Protein AF-A0A7V2RPJ8-F1 (afdb_monomer)

Structure (mmCIF, N/CA/C/O backbone):
data_AF-A0A7V2RPJ8-F1
#
_entry.id   AF-A0A7V2RPJ8-F1
#
loop_
_atom_site.group_PDB
_atom_site.id
_atom_site.type_symbol
_atom_site.label_atom_id
_atom_site.label_alt_id
_atom_site.label_comp_id
_atom_site.label_asym_id
_atom_site.label_entity_id
_atom_site.label_seq_id
_atom_site.pdbx_PDB_ins_code
_atom_site.Cartn_x
_atom_site.Cartn_y
_atom_site.Cartn_z
_atom_site.occupancy
_atom_site.B_iso_or_equiv
_atom_site.auth_seq_id
_atom_site.auth_comp_id
_atom_site.auth_asym_id
_atom_site.auth_atom_id
_atom_site.pdbx_PDB_model_num
ATOM 1 N N . MET A 1 1 ? -2.134 15.565 25.673 1.00 69.31 1 MET A N 1
ATOM 2 C CA . MET A 1 1 ? -2.357 14.164 25.275 1.00 69.31 1 MET A CA 1
ATOM 3 C C . MET A 1 1 ? -1.266 13.785 24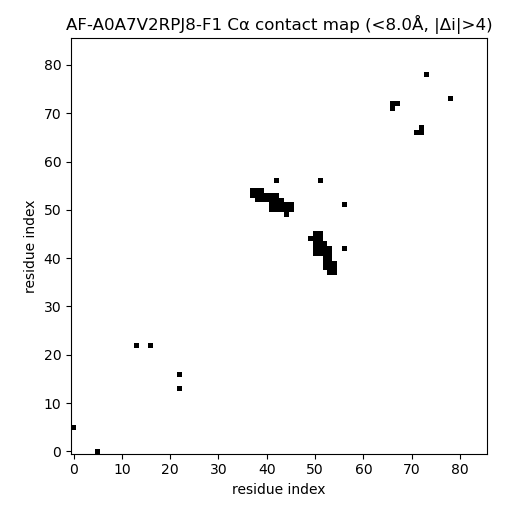.296 1.00 69.31 1 MET A C 1
ATOM 5 O O . MET A 1 1 ? -1.047 14.535 23.351 1.00 69.31 1 MET A O 1
ATOM 9 N N . ASP A 1 2 ? -0.526 12.714 24.555 1.00 93.75 2 ASP A N 1
ATOM 10 C CA . ASP A 1 2 ? 0.485 12.211 23.625 1.00 93.75 2 ASP A CA 1
ATOM 11 C C . ASP A 1 2 ? -0.144 11.283 22.569 1.00 93.75 2 ASP A C 1
ATOM 13 O O . ASP A 1 2 ? -1.299 10.864 22.678 1.00 93.75 2 ASP A O 1
ATOM 17 N N . VAL A 1 3 ? 0.627 10.965 21.527 1.00 88.38 3 VAL A N 1
ATOM 1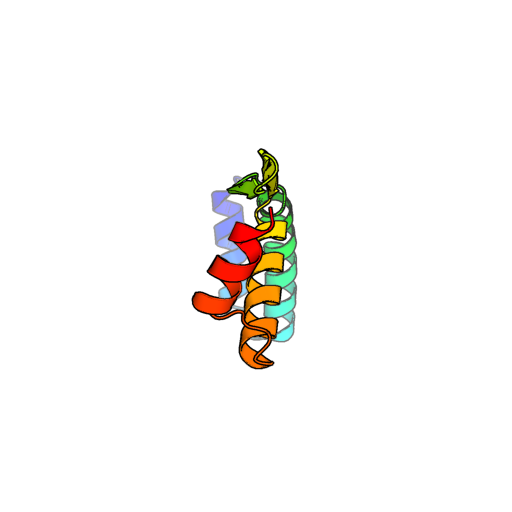8 C CA . VAL A 1 3 ? 0.160 10.152 20.394 1.00 88.38 3 VAL A CA 1
ATOM 19 C C . VAL A 1 3 ? -0.233 8.733 20.817 1.00 88.38 3 VAL A C 1
ATOM 21 O O . VAL A 1 3 ? -1.122 8.152 20.199 1.00 88.38 3 VAL A O 1
ATOM 24 N N . GLN A 1 4 ? 0.401 8.156 21.843 1.00 91.88 4 GLN A N 1
ATOM 25 C CA . GLN A 1 4 ? 0.064 6.805 22.301 1.00 91.88 4 GLN A CA 1
ATOM 26 C C . GLN A 1 4 ? -1.269 6.805 23.044 1.00 91.88 4 GLN A C 1
ATOM 28 O O . GLN A 1 4 ? -2.113 5.958 22.760 1.00 91.88 4 GLN A O 1
ATOM 33 N N . SER A 1 5 ? -1.498 7.803 23.900 1.00 94.31 5 SER A N 1
ATOM 34 C CA . SER A 1 5 ? -2.795 7.998 24.560 1.00 94.31 5 SER A CA 1
ATOM 35 C C . SER A 1 5 ? -3.929 8.159 23.538 1.00 94.31 5 SER A C 1
ATOM 37 O O . SER A 1 5 ? -4.931 7.453 23.611 1.00 94.31 5 SER A O 1
ATOM 39 N N . ALA A 1 6 ? -3.726 8.985 22.505 1.00 91.50 6 ALA A N 1
ATOM 40 C CA . ALA A 1 6 ? -4.713 9.177 21.438 1.00 91.50 6 ALA A CA 1
ATOM 41 C C . ALA A 1 6 ? -5.021 7.883 20.654 1.00 91.50 6 ALA A C 1
ATOM 43 O O . ALA A 1 6 ? -6.161 7.634 20.267 1.00 91.50 6 ALA A O 1
ATOM 44 N N . LYS A 1 7 ? -4.011 7.036 20.408 1.00 89.69 7 LYS A N 1
ATOM 45 C CA . LYS A 1 7 ? -4.201 5.743 19.728 1.00 89.69 7 LYS A CA 1
ATOM 46 C C . LYS A 1 7 ? -5.028 4.772 20.562 1.00 89.69 7 LYS A C 1
ATOM 48 O O . LYS A 1 7 ? -5.875 4.086 19.999 1.00 89.69 7 LYS A O 1
ATOM 53 N N . LEU A 1 8 ? -4.777 4.707 21.869 1.00 94.19 8 LEU A N 1
ATOM 54 C CA . LEU A 1 8 ? -5.512 3.824 22.776 1.00 94.19 8 LEU A CA 1
ATOM 55 C C . LEU A 1 8 ? -6.998 4.188 22.831 1.00 94.19 8 LEU A C 1
ATOM 57 O O . LEU A 1 8 ? -7.841 3.300 22.751 1.00 94.19 8 LEU A O 1
ATOM 61 N N . GLU A 1 9 ? -7.323 5.481 22.874 1.00 93.88 9 GLU A N 1
ATOM 62 C CA . GLU A 1 9 ? -8.714 5.947 22.823 1.00 93.88 9 GLU A CA 1
ATOM 63 C C . GLU A 1 9 ? -9.412 5.537 21.520 1.00 93.88 9 GLU A C 1
ATOM 65 O O . GLU A 1 9 ? -10.522 5.009 21.551 1.00 93.88 9 GLU A O 1
ATOM 70 N N . ILE A 1 10 ? -8.748 5.707 20.372 1.00 91.38 10 ILE A N 1
ATOM 71 C CA . ILE A 1 10 ? -9.301 5.298 19.072 1.00 91.38 10 ILE A CA 1
ATOM 72 C C . ILE A 1 10 ? -9.507 3.780 19.012 1.00 91.38 10 ILE A C 1
ATOM 74 O O . ILE A 1 10 ? -10.526 3.331 18.493 1.00 91.38 10 ILE A O 1
ATOM 78 N N . ILE A 1 11 ? -8.565 2.986 19.534 1.00 92.50 11 ILE A N 1
ATOM 79 C CA . ILE A 1 11 ? -8.699 1.523 19.580 1.00 92.50 11 ILE A CA 1
ATOM 80 C C . ILE A 1 11 ? -9.925 1.128 20.404 1.00 92.50 11 ILE A C 1
ATOM 82 O O . ILE A 1 11 ? -10.718 0.320 19.930 1.00 92.50 11 ILE A O 1
ATOM 86 N N . ASN A 1 12 ? -10.114 1.719 21.586 1.00 93.12 12 ASN A N 1
ATOM 87 C CA . ASN A 1 12 ? -11.280 1.433 22.422 1.00 93.12 12 ASN A CA 1
ATOM 88 C C . ASN A 1 12 ? -12.587 1.785 21.701 1.00 93.12 12 ASN A C 1
ATOM 90 O O . ASN A 1 12 ? -13.484 0.952 21.634 1.00 93.12 12 ASN A O 1
ATOM 94 N N . LEU A 1 13 ? -12.657 2.958 21.062 1.00 93.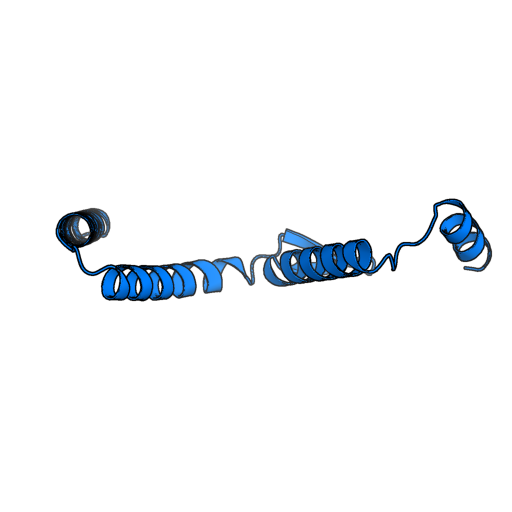25 13 LEU A N 1
ATOM 95 C CA . LEU A 1 13 ? -13.833 3.357 20.280 1.00 93.25 13 LEU A CA 1
ATOM 96 C C . LEU A 1 13 ? -14.130 2.379 19.137 1.00 93.25 13 LEU A C 1
ATOM 98 O O . LEU A 1 13 ? -15.290 2.076 18.874 1.00 93.25 13 LEU A O 1
ATOM 102 N N . VAL A 1 14 ? -13.099 1.865 18.461 1.00 92.94 14 VAL A N 1
ATOM 103 C CA . VAL A 1 14 ? -13.258 0.862 17.397 1.00 92.94 14 VAL A CA 1
ATOM 104 C C . VAL A 1 14 ? -13.761 -0.471 17.950 1.00 92.94 14 VAL A C 1
ATOM 106 O O . VAL A 1 14 ? -14.595 -1.097 17.306 1.00 92.94 14 VAL A O 1
ATOM 109 N N . LEU A 1 15 ? -13.277 -0.900 19.119 1.00 92.38 15 LEU A N 1
ATOM 110 C CA . LEU A 1 15 ? -13.712 -2.145 19.762 1.00 92.38 15 LEU A CA 1
ATOM 111 C C . LEU A 1 15 ? -15.162 -2.081 20.258 1.00 92.38 15 LEU A C 1
ATOM 113 O O . LEU A 1 15 ? -15.832 -3.106 20.280 1.00 92.38 15 LEU A O 1
ATOM 117 N N . GLU A 1 16 ? -15.632 -0.898 20.650 1.00 94.75 16 GLU A N 1
ATOM 118 C CA . GLU A 1 16 ? -16.993 -0.671 21.153 1.00 94.75 16 GLU A CA 1
ATOM 119 C C . GLU A 1 16 ? -18.011 -0.340 20.046 1.00 94.75 16 GLU A C 1
ATOM 121 O O . GLU A 1 16 ? -19.214 -0.311 20.298 1.00 94.75 16 GLU A O 1
ATOM 126 N N . THR A 1 17 ? -17.557 -0.058 18.821 1.00 93.94 17 THR A N 1
ATOM 127 C CA . THR A 1 17 ? -18.443 0.315 17.711 1.00 93.94 17 THR A CA 1
ATOM 128 C C . THR A 1 17 ? -18.904 -0.917 16.937 1.00 93.94 17 THR A C 1
ATOM 130 O O . THR A 1 17 ? -18.119 -1.533 16.222 1.00 93.94 17 THR A O 1
ATOM 133 N N . ASP A 1 18 ? -20.209 -1.187 16.959 1.00 93.88 18 ASP A N 1
ATOM 134 C CA . ASP A 1 18 ? -20.826 -2.261 16.161 1.00 93.88 18 ASP A CA 1
ATOM 135 C C . ASP A 1 18 ? -21.282 -1.807 14.755 1.00 93.88 18 ASP A C 1
ATOM 137 O O . ASP A 1 18 ? -21.649 -2.624 13.905 1.00 93.88 18 ASP A O 1
ATOM 141 N N . ASP A 1 19 ? -21.263 -0.499 14.471 1.00 95.19 19 ASP A N 1
ATOM 142 C CA . ASP A 1 19 ? -21.646 0.048 13.165 1.00 95.19 19 ASP A CA 1
ATOM 143 C C . ASP A 1 19 ? -20.527 -0.139 12.126 1.00 95.19 19 ASP A C 1
ATOM 145 O O . ASP A 1 19 ? -19.570 0.639 12.028 1.00 95.19 19 ASP A O 1
ATOM 149 N N . LEU A 1 20 ? -20.693 -1.158 11.281 1.00 88.12 20 LEU A N 1
ATOM 150 C CA . LEU A 1 20 ? -19.781 -1.465 10.181 1.00 88.12 20 LEU A CA 1
ATOM 151 C C . LEU A 1 20 ? -19.574 -0.285 9.216 1.00 88.12 20 LEU A C 1
ATOM 153 O O . LEU A 1 20 ? -18.466 -0.091 8.712 1.00 88.12 20 LEU A O 1
ATOM 157 N N . HIS A 1 21 ? -20.610 0.503 8.924 1.00 90.56 21 HIS A N 1
ATOM 158 C CA . HIS A 1 21 ? -20.493 1.614 7.982 1.00 90.56 21 HIS A CA 1
ATOM 159 C C . HIS A 1 21 ? -19.615 2.732 8.557 1.00 90.56 21 HIS A C 1
ATOM 161 O O . HIS A 1 21 ? -18.767 3.290 7.850 1.00 90.56 21 HIS A O 1
ATOM 167 N N . LEU A 1 22 ? -19.756 3.004 9.856 1.00 90.44 22 LEU A N 1
ATOM 168 C CA . LEU A 1 22 ? -18.908 3.950 10.576 1.00 90.44 22 LEU A CA 1
ATOM 169 C C . LEU A 1 22 ? -17.446 3.478 10.612 1.00 90.44 22 LEU A C 1
ATOM 171 O O . LEU A 1 22 ? -16.539 4.253 10.289 1.00 90.44 22 LEU A O 1
ATOM 175 N N . LEU A 1 23 ? -17.220 2.195 10.914 1.00 91.00 23 LEU A N 1
ATOM 176 C CA . LEU A 1 23 ? -15.887 1.585 10.918 1.00 91.00 23 LEU A CA 1
ATOM 177 C C . LEU A 1 23 ? -15.209 1.665 9.544 1.00 91.00 23 LEU A C 1
ATOM 179 O O . LEU A 1 23 ? -14.032 2.021 9.444 1.00 91.00 23 LEU A O 1
ATOM 183 N N . LEU A 1 24 ? -15.948 1.399 8.464 1.00 88.12 24 LEU A N 1
ATOM 184 C CA . LEU A 1 24 ? -15.430 1.514 7.098 1.00 88.12 24 LEU A CA 1
ATOM 185 C C . LEU A 1 24 ? -15.062 2.957 6.741 1.00 88.12 24 LEU A C 1
ATOM 187 O O . LEU A 1 24 ? -14.026 3.195 6.113 1.00 88.12 24 LEU A O 1
ATOM 191 N N .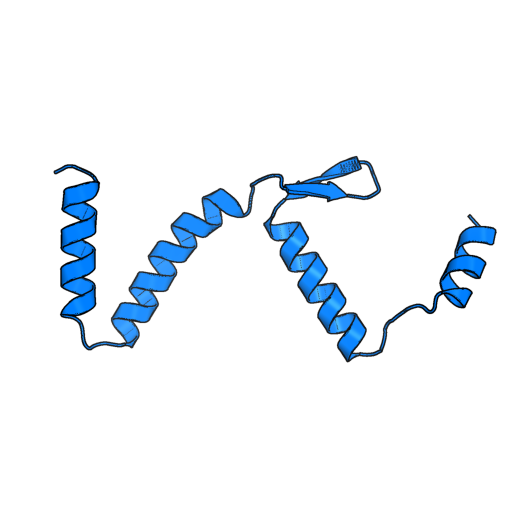 LYS A 1 25 ? -15.866 3.935 7.164 1.00 88.12 25 LYS A N 1
ATOM 192 C CA . LYS A 1 25 ? -15.567 5.354 6.946 1.00 88.12 25 LYS A CA 1
AT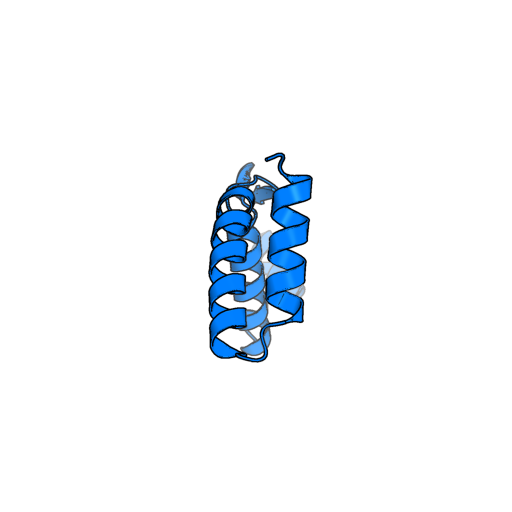OM 193 C C . LYS A 1 25 ? -14.314 5.788 7.712 1.00 88.12 25 LYS A C 1
ATOM 195 O O . LYS A 1 25 ? -13.449 6.441 7.128 1.00 88.12 25 LYS A O 1
ATOM 200 N N . ALA A 1 26 ? -14.181 5.376 8.974 1.00 86.44 26 ALA A N 1
ATOM 201 C CA . ALA A 1 26 ? -12.998 5.637 9.794 1.00 86.44 26 ALA A CA 1
ATOM 202 C C . ALA A 1 26 ? -11.735 5.006 9.184 1.00 86.44 26 ALA A C 1
ATOM 204 O O . ALA A 1 26 ? -10.724 5.689 9.010 1.00 86.44 26 ALA A O 1
ATOM 205 N N . LYS A 1 27 ? -11.820 3.739 8.754 1.00 85.50 27 LYS A N 1
ATOM 206 C CA . LYS A 1 27 ? -10.751 3.055 8.014 1.00 85.50 27 LYS A CA 1
ATOM 207 C C . LYS A 1 27 ? -10.328 3.861 6.790 1.00 85.50 27 LYS A C 1
ATOM 209 O O . LYS A 1 27 ? -9.140 4.099 6.611 1.00 85.50 27 LYS A O 1
ATOM 214 N N . ASN A 1 28 ? -11.268 4.296 5.955 1.00 83.50 28 ASN A N 1
ATOM 215 C CA . ASN A 1 28 ? -10.939 5.013 4.724 1.00 83.50 28 ASN A CA 1
ATOM 216 C C . ASN A 1 28 ? -10.261 6.362 4.997 1.00 83.50 28 ASN A C 1
ATOM 218 O O . ASN A 1 28 ? -9.321 6.718 4.290 1.00 83.50 28 ASN A O 1
ATOM 222 N N . LEU A 1 29 ? -10.667 7.086 6.042 1.00 82.81 29 LEU A N 1
ATOM 223 C CA . LEU A 1 29 ? -10.006 8.331 6.450 1.00 82.81 29 LEU A CA 1
ATOM 224 C C . LEU A 1 29 ? -8.559 8.090 6.902 1.00 82.81 29 LEU A C 1
ATOM 226 O O . LEU A 1 29 ? -7.654 8.810 6.478 1.00 82.81 29 LEU A O 1
ATOM 230 N N . LEU A 1 30 ? -8.336 7.049 7.708 1.00 80.62 30 LEU A N 1
ATOM 231 C CA . LEU A 1 30 ? -7.006 6.666 8.187 1.00 80.62 30 LEU A CA 1
ATOM 232 C C . LEU A 1 30 ? -6.119 6.116 7.062 1.00 80.62 30 LEU A C 1
ATOM 234 O O . LEU A 1 30 ? -4.929 6.407 7.013 1.00 80.62 30 LEU A O 1
ATOM 238 N N . VAL A 1 31 ? -6.688 5.363 6.122 1.00 74.88 31 VAL A N 1
ATOM 239 C CA . VAL A 1 31 ? -5.971 4.864 4.942 1.00 74.88 31 VAL A CA 1
ATOM 240 C C . VAL A 1 31 ? -5.598 6.012 4.014 1.00 74.88 31 VAL A C 1
ATOM 242 O O . VAL A 1 31 ? -4.478 6.032 3.527 1.00 74.88 31 VAL A O 1
ATOM 245 N N . THR A 1 32 ? -6.474 6.995 3.798 1.00 63.62 32 THR A N 1
ATOM 246 C CA . THR A 1 32 ? -6.180 8.127 2.901 1.00 63.62 32 THR A CA 1
ATOM 247 C C . THR A 1 32 ? -5.028 8.984 3.431 1.00 63.62 32 THR A C 1
ATOM 249 O O . THR A 1 32 ? -4.201 9.453 2.650 1.00 63.62 32 THR A O 1
ATOM 252 N N . SER A 1 33 ? -4.926 9.163 4.754 1.00 61.78 33 SER A N 1
ATOM 253 C CA . SER A 1 33 ? -3.803 9.887 5.366 1.00 61.78 33 SER A CA 1
ATOM 254 C C . SER A 1 33 ? -2.497 9.085 5.339 1.00 61.78 33 SER A C 1
ATOM 256 O O . SER A 1 33 ? -1.431 9.665 5.139 1.00 61.78 33 SER A O 1
ATOM 258 N N . PHE A 1 34 ? -2.565 7.756 5.473 1.00 58.94 34 PHE A N 1
ATOM 259 C CA . PHE A 1 34 ? -1.396 6.874 5.389 1.00 58.94 34 PHE A CA 1
ATOM 260 C C . PHE A 1 34 ? -0.905 6.654 3.949 1.00 58.94 34 PHE A C 1
ATOM 262 O O . PHE A 1 34 ? 0.299 6.585 3.711 1.00 58.94 34 PHE A O 1
ATOM 269 N N . ALA A 1 35 ? -1.831 6.548 2.993 1.00 55.69 35 ALA A N 1
ATOM 270 C CA . ALA A 1 35 ? -1.558 6.334 1.575 1.00 55.69 35 ALA A CA 1
ATOM 271 C C . ALA A 1 35 ? -0.956 7.583 0.930 1.00 55.69 35 ALA A C 1
ATOM 273 O O . ALA A 1 35 ? 0.048 7.461 0.240 1.00 55.69 35 ALA A O 1
ATOM 274 N N . LYS A 1 36 ? -1.448 8.790 1.256 1.00 55.91 36 LYS A N 1
ATOM 275 C CA . LYS A 1 36 ? -0.867 10.046 0.743 1.00 55.91 36 LYS A CA 1
ATOM 276 C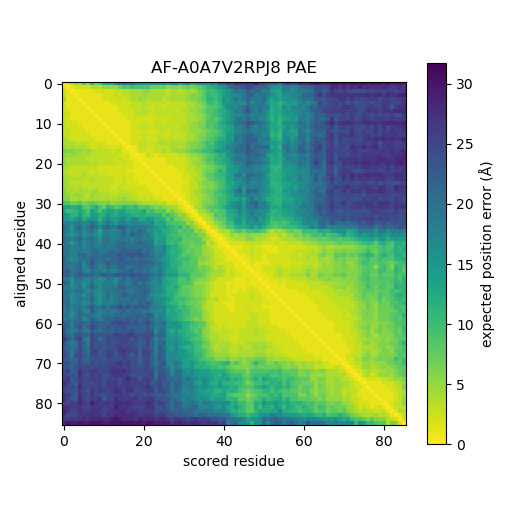 C . LYS A 1 36 ? 0.644 10.152 0.954 1.00 55.91 36 LYS A C 1
ATOM 278 O O . LYS A 1 36 ? 1.348 10.597 0.062 1.00 55.91 36 LYS A O 1
ATOM 283 N N . ASN A 1 37 ? 1.142 9.711 2.108 1.00 57.72 37 ASN A N 1
ATOM 284 C CA . ASN A 1 37 ? 2.572 9.779 2.422 1.00 57.72 37 ASN A CA 1
ATOM 285 C C . ASN A 1 37 ? 3.397 8.640 1.803 1.00 57.72 37 ASN A C 1
ATOM 287 O O . ASN A 1 37 ? 4.620 8.732 1.774 1.00 57.72 37 ASN A O 1
ATOM 291 N N . LYS A 1 38 ? 2.759 7.557 1.347 1.00 66.25 38 LYS A N 1
ATOM 292 C CA . LYS A 1 38 ? 3.438 6.403 0.739 1.00 66.25 38 LYS A CA 1
ATOM 293 C C . LYS A 1 38 ? 3.345 6.383 -0.779 1.00 66.25 38 LYS A C 1
ATOM 295 O O . LYS A 1 38 ? 4.212 5.803 -1.414 1.00 66.25 38 LYS A O 1
ATOM 300 N N . ASP A 1 39 ? 2.317 6.990 -1.356 1.00 73.56 39 ASP A N 1
ATOM 301 C CA . ASP A 1 39 ? 2.077 6.978 -2.798 1.00 73.56 39 ASP A CA 1
ATOM 302 C C . ASP A 1 39 ? 3.149 7.759 -3.567 1.00 73.56 39 ASP A C 1
ATOM 304 O O . ASP A 1 39 ? 3.501 7.358 -4.671 1.00 73.56 39 ASP A O 1
ATOM 308 N N . GLU A 1 40 ? 3.705 8.813 -2.960 1.00 80.00 40 GLU A N 1
ATOM 309 C CA . GLU A 1 40 ? 4.804 9.627 -3.507 1.00 80.00 40 GLU A CA 1
ATOM 310 C C . GLU A 1 40 ? 6.200 9.092 -3.136 1.00 80.00 40 GLU A C 1
ATOM 312 O O . GLU A 1 40 ? 7.216 9.635 -3.569 1.00 80.00 40 GLU A O 1
ATOM 317 N N . GLU A 1 41 ? 6.277 8.017 -2.345 1.00 86.88 41 GLU A N 1
ATOM 318 C CA . GLU A 1 41 ? 7.544 7.373 -2.001 1.00 86.88 41 GLU A CA 1
ATOM 319 C C . GLU A 1 41 ? 8.192 6.801 -3.269 1.00 86.88 41 GLU A C 1
ATOM 321 O O . GLU A 1 41 ? 7.578 5.999 -3.977 1.00 86.88 41 GLU A O 1
ATOM 326 N N . ILE A 1 42 ? 9.440 7.185 -3.545 1.00 90.50 42 ILE A N 1
ATOM 327 C CA . ILE A 1 42 ? 10.234 6.601 -4.631 1.00 90.50 42 ILE A CA 1
ATOM 328 C C . ILE A 1 42 ? 10.652 5.189 -4.208 1.00 90.50 42 ILE A C 1
ATOM 330 O O . ILE A 1 42 ? 11.353 5.018 -3.213 1.00 90.50 42 ILE A O 1
ATOM 334 N N . VAL A 1 43 ? 10.234 4.180 -4.972 1.00 92.50 43 VAL A N 1
ATOM 335 C CA . VAL A 1 43 ? 10.480 2.754 -4.681 1.00 92.50 43 VAL A CA 1
ATOM 336 C C . VAL A 1 43 ? 11.330 2.055 -5.742 1.00 92.50 43 VAL A C 1
ATOM 338 O O . VAL A 1 43 ? 11.666 0.885 -5.580 1.00 92.50 43 VAL A O 1
ATOM 341 N N . GLY A 1 44 ? 11.682 2.749 -6.825 1.00 91.31 44 GLY A N 1
ATOM 342 C CA . GLY A 1 44 ? 12.498 2.196 -7.902 1.00 91.31 44 GLY A CA 1
ATOM 343 C C . GLY A 1 44 ? 12.741 3.190 -9.033 1.00 91.31 44 GLY A C 1
ATOM 344 O O . GLY A 1 44 ? 12.648 4.404 -8.841 1.00 91.31 44 GLY A O 1
ATOM 345 N N . SER A 1 45 ? 13.033 2.663 -10.220 1.00 94.00 45 SER A N 1
ATOM 346 C CA . SER A 1 45 ? 13.249 3.435 -11.445 1.00 94.00 45 SER A CA 1
ATOM 347 C C . SER A 1 45 ? 12.562 2.783 -12.644 1.00 94.00 45 SER A C 1
ATOM 349 O O . SER A 1 45 ? 12.529 1.558 -12.760 1.00 94.00 45 SER A O 1
ATOM 351 N N . HIS A 1 46 ? 12.056 3.607 -13.555 1.00 92.56 46 HIS A N 1
ATOM 352 C CA . HIS A 1 46 ? 11.601 3.200 -14.882 1.00 92.56 46 HIS A CA 1
ATOM 353 C C . HIS A 1 46 ? 12.791 2.762 -15.762 1.00 92.56 46 HIS A C 1
ATOM 355 O O . HIS A 1 46 ? 13.935 3.113 -15.457 1.00 92.56 46 HIS A O 1
ATOM 361 N N . PRO A 1 47 ? 12.560 2.033 -16.873 1.00 86.94 47 PRO A N 1
ATOM 362 C CA . PRO A 1 47 ? 13.626 1.616 -17.795 1.00 86.94 47 PRO A CA 1
ATOM 363 C C . PRO A 1 47 ? 14.422 2.773 -18.419 1.00 86.94 47 PRO A C 1
ATOM 365 O O . PRO A 1 47 ? 15.563 2.588 -18.827 1.00 86.94 47 PRO A O 1
ATOM 368 N N . ASP A 1 48 ? 13.835 3.970 -18.470 1.00 92.94 48 ASP A N 1
ATOM 369 C CA . ASP A 1 48 ? 14.479 5.207 -18.932 1.00 92.94 48 ASP A CA 1
ATOM 370 C C . ASP A 1 48 ? 15.277 5.935 -17.828 1.00 92.94 48 ASP A C 1
ATOM 372 O O . ASP A 1 48 ? 15.792 7.031 -18.045 1.00 92.94 48 ASP A O 1
ATOM 376 N N . GLY A 1 49 ? 15.376 5.340 -16.636 1.00 90.12 49 GLY A N 1
ATOM 377 C CA . GLY A 1 49 ? 16.092 5.887 -15.488 1.00 90.12 49 GLY A CA 1
ATOM 378 C C . GLY A 1 49 ? 15.308 6.915 -14.669 1.00 90.12 49 GLY A C 1
ATOM 379 O O . GLY A 1 49 ? 15.826 7.387 -13.655 1.00 90.12 49 GLY A O 1
ATOM 380 N N . ARG A 1 50 ? 14.067 7.264 -15.042 1.00 95.12 50 ARG A N 1
ATOM 381 C CA . ARG A 1 50 ? 13.240 8.160 -14.218 1.00 95.12 50 ARG A CA 1
ATOM 382 C C . ARG A 1 50 ? 12.837 7.479 -12.903 1.00 95.12 50 ARG A C 1
ATOM 384 O O . ARG A 1 50 ? 12.561 6.280 -12.912 1.00 95.12 50 ARG A O 1
ATOM 391 N N . PRO A 1 51 ? 12.756 8.206 -11.773 1.00 93.88 51 PRO A N 1
ATOM 392 C CA . PRO A 1 51 ? 12.267 7.643 -10.515 1.00 93.88 51 PRO A CA 1
ATOM 393 C C . PRO A 1 51 ? 10.846 7.093 -10.656 1.00 93.88 51 PRO A C 1
ATOM 395 O O . PRO A 1 51 ? 10.014 7.702 -11.325 1.00 93.88 51 PRO A O 1
ATOM 398 N N . MET A 1 52 ? 10.577 5.962 -10.009 1.00 94.19 52 MET A N 1
ATOM 399 C CA . MET A 1 52 ? 9.258 5.337 -9.950 1.00 94.19 52 MET A CA 1
ATOM 400 C C . MET A 1 52 ? 8.720 5.410 -8.524 1.00 94.19 52 MET A C 1
ATOM 402 O O . MET A 1 52 ? 9.369 4.971 -7.570 1.00 94.19 52 MET A O 1
ATOM 406 N N . THR A 1 53 ? 7.515 5.944 -8.392 1.00 94.06 53 THR A N 1
ATOM 407 C CA . THR A 1 53 ? 6.783 6.035 -7.132 1.00 94.06 53 THR A CA 1
ATOM 408 C C . THR A 1 53 ? 6.044 4.738 -6.808 1.00 94.06 53 THR A C 1
ATOM 410 O O . THR A 1 53 ? 5.740 3.921 -7.684 1.00 94.06 53 THR A O 1
ATOM 413 N N . ARG A 1 54 ? 5.705 4.535 -5.531 1.00 88.88 54 ARG A N 1
ATOM 414 C CA . ARG A 1 54 ? 4.924 3.374 -5.087 1.00 88.88 54 ARG A CA 1
ATOM 415 C C . ARG A 1 54 ? 3.577 3.282 -5.796 1.00 88.88 54 ARG A C 1
ATOM 417 O O . ARG A 1 54 ? 3.138 2.180 -6.124 1.00 88.88 54 ARG A O 1
ATOM 424 N N . LYS A 1 55 ? 2.929 4.423 -6.032 1.00 89.75 55 LYS A N 1
ATOM 425 C CA . LYS A 1 55 ? 1.662 4.481 -6.760 1.00 89.75 55 LYS A CA 1
ATOM 426 C C . LYS A 1 55 ? 1.817 3.993 -8.201 1.00 89.75 55 LYS A C 1
ATOM 428 O O . LYS A 1 55 ? 1.042 3.144 -8.632 1.00 89.75 55 LYS A O 1
ATOM 433 N N . GLU A 1 56 ? 2.836 4.475 -8.911 1.00 92.56 56 GLU A N 1
ATOM 434 C CA . GLU A 1 56 ? 3.114 4.062 -10.295 1.00 92.56 56 GLU A CA 1
ATOM 435 C C . GLU A 1 56 ? 3.416 2.562 -10.397 1.00 92.56 56 GLU A C 1
ATOM 437 O O . GLU A 1 56 ? 2.937 1.898 -11.316 1.00 92.56 56 GLU A O 1
ATOM 442 N N . LEU A 1 57 ? 4.147 2.002 -9.426 1.00 91.06 57 LEU A N 1
ATOM 443 C CA . LEU A 1 57 ? 4.402 0.563 -9.367 1.00 91.06 57 LEU A CA 1
ATOM 444 C C . LEU A 1 57 ? 3.096 -0.240 -9.249 1.00 91.06 57 LEU A C 1
ATOM 446 O O . LEU A 1 57 ? 2.882 -1.188 -10.004 1.00 91.06 57 LEU A O 1
ATOM 450 N N . TRP A 1 58 ? 2.205 0.141 -8.330 1.00 91.44 58 TRP A N 1
ATOM 451 C CA . TRP A 1 58 ? 0.917 -0.539 -8.159 1.00 91.44 58 TRP A CA 1
ATOM 452 C C . TRP A 1 58 ? 0.017 -0.419 -9.388 1.00 91.44 58 TRP A C 1
ATOM 454 O O . TRP A 1 58 ? -0.646 -1.388 -9.764 1.00 91.44 58 TRP A O 1
ATOM 464 N 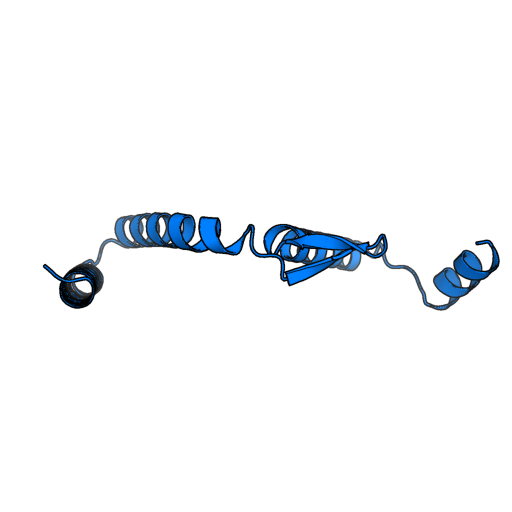N . GLU A 1 59 ? -0.006 0.748 -10.031 1.00 92.31 59 GLU A N 1
ATOM 465 C CA . GLU A 1 59 ? -0.739 0.942 -11.282 1.00 92.31 59 GLU A CA 1
ATOM 466 C C . GLU A 1 59 ? -0.182 0.053 -12.405 1.00 92.31 59 GLU A C 1
ATOM 468 O O . GLU A 1 59 ? -0.970 -0.561 -13.126 1.00 92.31 59 GLU A O 1
ATOM 473 N N . SER A 1 60 ? 1.144 -0.085 -12.506 1.00 90.12 60 SER A N 1
ATOM 474 C CA . SER A 1 60 ? 1.816 -0.962 -13.477 1.00 90.12 60 SER A CA 1
ATOM 475 C C . SER A 1 60 ? 1.492 -2.445 -13.259 1.00 90.12 60 SER A C 1
ATOM 477 O O . SER A 1 60 ? 1.133 -3.150 -14.207 1.00 90.12 60 SER A O 1
ATOM 479 N N . ILE A 1 61 ? 1.517 -2.914 -12.006 1.00 91.19 61 ILE A N 1
ATOM 480 C CA . ILE A 1 61 ? 1.129 -4.291 -11.656 1.00 91.19 61 ILE A CA 1
ATOM 481 C C . ILE A 1 61 ? -0.320 -4.548 -12.075 1.00 91.19 61 ILE A C 1
ATOM 483 O O . ILE A 1 61 ? -0.600 -5.513 -12.780 1.00 91.19 61 ILE A O 1
ATOM 487 N N . LYS A 1 62 ? -1.234 -3.634 -11.733 1.00 92.12 62 LYS A N 1
ATOM 488 C CA . LYS A 1 62 ? -2.656 -3.768 -12.067 1.00 92.12 62 LYS A CA 1
ATOM 489 C C . LYS A 1 62 ? -2.914 -3.768 -13.577 1.00 92.12 62 LYS A C 1
ATOM 491 O O . LYS A 1 62 ? -3.850 -4.413 -14.048 1.00 92.12 62 LYS A O 1
ATOM 496 N N . GLN A 1 63 ? -2.135 -3.010 -14.348 1.00 92.06 63 GLN A N 1
ATOM 497 C CA . GLN A 1 63 ? -2.204 -3.051 -15.811 1.00 92.06 63 GLN A CA 1
ATOM 498 C C . GLN A 1 63 ? -1.685 -4.385 -16.355 1.00 92.06 63 GLN A C 1
ATOM 500 O O . GLN A 1 63 ? -2.331 -4.967 -17.224 1.00 92.06 63 GLN A O 1
ATOM 505 N N . SER A 1 64 ? -0.581 -4.889 -15.802 1.00 88.94 64 SER A N 1
ATOM 506 C CA . SER A 1 64 ? 0.006 -6.177 -16.185 1.00 88.94 64 SER A CA 1
ATOM 507 C C . SER A 1 64 ? -0.947 -7.341 -15.909 1.00 88.94 64 SER A C 1
ATOM 509 O O . SER A 1 64 ? -1.158 -8.175 -16.782 1.00 88.94 64 SER A O 1
ATOM 511 N N . GLU A 1 65 ? -1.603 -7.361 -14.746 1.00 92.00 65 GLU A N 1
ATOM 512 C CA . GLU A 1 65 ? -2.623 -8.365 -14.411 1.00 92.00 65 GLU A CA 1
ATOM 513 C C . GLU A 1 65 ? -3.771 -8.367 -15.430 1.00 92.00 65 GLU A C 1
ATOM 515 O O . GLU A 1 65 ? -4.143 -9.419 -15.946 1.00 92.00 65 GLU A O 1
ATOM 520 N N . LYS A 1 66 ? -4.278 -7.186 -15.808 1.00 92.19 66 LYS A N 1
ATOM 521 C CA . LYS A 1 66 ? -5.325 -7.069 -16.837 1.00 92.19 66 LYS A CA 1
ATOM 522 C C . LYS A 1 66 ? -4.866 -7.533 -18.218 1.00 92.19 66 LYS A C 1
ATOM 524 O O . LYS A 1 66 ? -5.681 -8.064 -18.967 1.00 92.19 66 LYS A O 1
ATOM 529 N N . ALA A 1 67 ? -3.611 -7.280 -18.583 1.00 88.94 67 ALA A N 1
ATOM 530 C CA . ALA A 1 67 ? -3.050 -7.743 -19.849 1.00 88.94 67 ALA A CA 1
ATOM 531 C C . ALA A 1 67 ? -2.957 -9.276 -19.865 1.00 88.94 67 ALA A C 1
ATOM 533 O O . ALA A 1 67 ? -3.401 -9.909 -20.819 1.00 88.94 67 ALA A O 1
ATOM 534 N N . ILE A 1 68 ? -2.502 -9.877 -18.760 1.00 89.19 68 ILE A N 1
ATOM 535 C CA . ILE A 1 68 ? -2.462 -11.335 -18.579 1.00 89.19 68 ILE A CA 1
ATOM 536 C C . ILE A 1 68 ? -3.866 -11.940 -18.690 1.00 89.19 68 ILE A C 1
ATOM 538 O O . ILE A 1 68 ? -4.054 -12.896 -19.438 1.00 89.19 68 ILE A O 1
ATOM 542 N N . GLU A 1 69 ? -4.865 -11.367 -18.011 1.00 90.81 69 GLU A N 1
ATOM 543 C CA . GLU A 1 69 ? -6.259 -11.833 -18.084 1.00 90.81 69 GLU A CA 1
ATOM 544 C C . GLU A 1 69 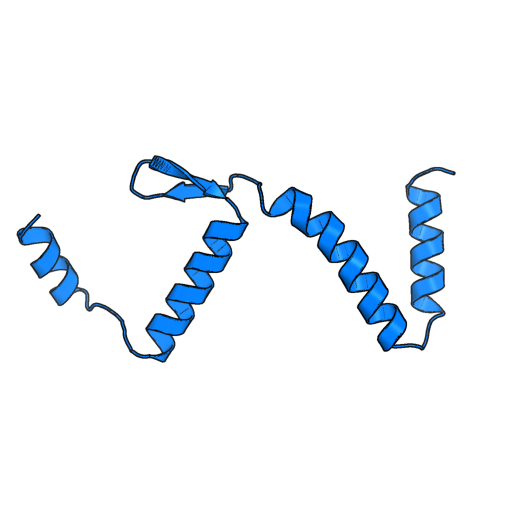? -6.833 -11.790 -19.507 1.00 90.81 69 GLU A C 1
ATOM 546 O O . GLU A 1 69 ? -7.632 -12.646 -19.883 1.00 90.81 69 GLU A O 1
ATOM 551 N N . LYS A 1 70 ? -6.426 -10.801 -20.309 1.00 92.12 70 LYS A N 1
ATOM 552 C CA . LYS A 1 70 ? -6.855 -10.652 -21.706 1.00 92.12 70 LYS A CA 1
ATOM 553 C C . LYS A 1 70 ? -6.065 -11.514 -22.688 1.00 92.12 70 LYS A C 1
ATOM 555 O O . LYS A 1 70 ? -6.463 -11.609 -23.846 1.00 92.12 70 LYS A O 1
ATOM 560 N N . GLY A 1 71 ? -4.973 -12.134 -22.244 1.00 88.81 71 GLY A N 1
ATOM 561 C CA . GLY A 1 71 ? -4.026 -12.813 -23.124 1.00 88.81 71 GLY A CA 1
ATOM 562 C C . GLY A 1 71 ? -3.144 -11.856 -23.932 1.00 88.81 71 GLY A C 1
ATOM 563 O O . GLY A 1 71 ? -2.481 -12.301 -24.864 1.00 88.81 71 GLY A O 1
ATOM 564 N N . ASP A 1 72 ? -3.095 -10.571 -23.562 1.00 88.44 72 ASP A N 1
ATOM 565 C CA . ASP A 1 72 ? -2.212 -9.549 -24.138 1.00 88.44 72 ASP A CA 1
ATOM 566 C C . ASP A 1 72 ? -0.781 -9.726 -23.586 1.00 88.44 72 ASP A C 1
ATOM 568 O O . ASP A 1 72 ? -0.219 -8.851 -22.926 1.00 88.44 72 ASP A O 1
ATOM 572 N N . VAL A 1 73 ? -0.204 -10.908 -23.806 1.00 85.69 73 VAL A N 1
ATOM 573 C CA . VAL A 1 73 ? 1.146 -11.284 -23.375 1.00 85.69 73 VAL A CA 1
ATOM 574 C C . VAL A 1 73 ? 2.025 -11.538 -24.591 1.00 85.69 73 VAL A C 1
ATOM 576 O O . VAL A 1 73 ? 1.575 -12.052 -25.612 1.00 85.69 73 VAL A O 1
ATOM 579 N N . ILE A 1 74 ? 3.301 -11.191 -24.478 1.00 84.69 74 ILE A N 1
ATOM 580 C CA . ILE A 1 74 ? 4.294 -11.464 -25.518 1.00 84.69 74 ILE A CA 1
ATOM 581 C C . ILE A 1 74 ? 5.028 -12.758 -25.170 1.00 84.69 74 ILE A C 1
ATOM 583 O O . ILE A 1 74 ? 5.389 -12.976 -24.011 1.00 84.69 74 ILE A O 1
ATOM 587 N N . SER A 1 75 ? 5.235 -13.633 -26.155 1.00 85.69 75 SER A N 1
ATOM 588 C CA . SER A 1 75 ? 6.058 -14.825 -25.945 1.00 85.69 75 SER A CA 1
ATOM 589 C C . SER A 1 75 ? 7.540 -14.451 -25.901 1.00 85.69 75 SER A C 1
ATOM 591 O O . SER A 1 75 ? 7.950 -13.371 -26.337 1.00 85.69 75 SER A O 1
ATOM 593 N N . GLN A 1 76 ? 8.366 -15.358 -25.384 1.00 82.81 76 GLN A N 1
ATOM 594 C CA . GLN A 1 76 ? 9.812 -15.166 -25.374 1.00 82.81 76 GLN A CA 1
ATOM 595 C C . GLN A 1 76 ? 10.383 -15.072 -26.800 1.00 82.81 76 GLN A C 1
ATOM 597 O O . GLN A 1 76 ? 11.273 -14.268 -27.058 1.00 82.81 76 GLN A O 1
ATOM 602 N N . GLU A 1 77 ? 9.854 -15.850 -27.741 1.00 83.69 77 GLU A N 1
ATOM 603 C CA . GLU A 1 77 ? 10.248 -15.822 -29.153 1.00 83.69 77 GLU A CA 1
ATOM 604 C C . GLU A 1 77 ? 9.879 -14.489 -29.816 1.00 83.69 77 GLU A C 1
ATOM 606 O O . GLU A 1 77 ? 10.684 -13.913 -30.550 1.00 83.69 77 GLU A O 1
ATOM 611 N N . GLU A 1 78 ? 8.684 -13.969 -29.521 1.00 84.12 78 GLU A N 1
ATOM 612 C CA . GLU A 1 78 ? 8.219 -12.655 -29.980 1.00 84.12 78 GLU A CA 1
ATOM 613 C C . GLU A 1 78 ? 9.151 -11.543 -29.466 1.00 84.12 78 GLU A C 1
ATOM 615 O O . GLU A 1 78 ? 9.556 -10.660 -30.224 1.00 84.12 78 GLU A O 1
ATOM 620 N N . LEU A 1 79 ? 9.552 -11.630 -28.194 1.00 85.31 79 LEU A N 1
ATOM 621 C CA . LEU A 1 79 ? 10.502 -10.720 -27.552 1.00 85.31 79 LEU A CA 1
ATOM 622 C C . LEU A 1 79 ? 11.870 -10.705 -28.235 1.00 85.31 79 LEU A C 1
ATOM 624 O O . LEU A 1 79 ? 12.394 -9.627 -28.519 1.00 85.31 79 LEU A O 1
ATOM 628 N N . VAL A 1 80 ? 12.442 -11.882 -28.507 1.00 85.06 80 VAL A N 1
ATOM 629 C CA . VAL A 1 80 ? 13.745 -11.999 -29.183 1.00 85.06 80 VAL A CA 1
ATOM 630 C C . VAL A 1 80 ? 13.678 -11.355 -30.565 1.00 85.06 80 VAL A C 1
ATOM 632 O O . VAL A 1 80 ? 14.521 -10.523 -30.891 1.00 85.06 80 VAL A O 1
ATOM 635 N N . ARG A 1 81 ? 12.620 -11.640 -31.334 1.00 86.12 81 ARG A N 1
ATOM 636 C CA . ARG A 1 81 ? 12.420 -11.052 -32.665 1.00 86.12 81 ARG A CA 1
ATOM 637 C C . ARG A 1 81 ? 12.319 -9.523 -32.632 1.00 86.12 81 ARG A C 1
ATOM 639 O O . ARG A 1 81 ? 12.803 -8.857 -33.541 1.00 86.12 81 ARG A O 1
ATOM 646 N N . ILE A 1 82 ? 11.665 -8.953 -31.618 1.00 84.56 82 ILE A N 1
ATOM 647 C CA . ILE A 1 82 ? 11.560 -7.492 -31.463 1.00 84.56 82 ILE A CA 1
ATOM 648 C C . ILE A 1 82 ? 12.922 -6.894 -31.090 1.00 84.56 82 ILE A C 1
ATOM 650 O O . ILE A 1 82 ? 13.292 -5.854 -31.630 1.00 84.56 82 ILE A O 1
ATOM 654 N N . SER A 1 83 ? 13.677 -7.562 -30.215 1.00 81.06 83 SER A N 1
ATOM 655 C CA . SER A 1 83 ? 15.001 -7.107 -29.776 1.00 81.06 83 SER A CA 1
ATOM 656 C C . SER A 1 83 ? 16.053 -7.124 -30.887 1.00 81.06 83 SER A C 1
ATOM 658 O O . SER A 1 83 ? 16.984 -6.330 -30.827 1.00 81.06 83 SER A O 1
ATOM 660 N N . GLU A 1 84 ? 15.939 -8.015 -31.873 1.00 82.19 84 GLU A N 1
ATOM 661 C CA . GLU A 1 84 ? 16.849 -8.064 -33.030 1.00 82.19 84 GLU A CA 1
ATOM 662 C C . GLU A 1 84 ? 16.680 -6.864 -33.978 1.00 82.19 84 GLU A C 1
ATOM 664 O O . GLU A 1 84 ? 17.579 -6.570 -34.764 1.00 82.19 84 GLU A O 1
ATOM 669 N N . ASN A 1 85 ? 15.548 -6.157 -33.887 1.00 71.81 85 ASN A N 1
ATOM 670 C CA . ASN A 1 85 ? 15.208 -4.999 -34.718 1.00 71.81 85 ASN A CA 1
ATOM 671 C C . ASN A 1 85 ? 15.339 -3.653 -33.976 1.00 71.81 85 ASN A C 1
ATOM 673 O O . ASN A 1 85 ? 14.781 -2.652 -34.437 1.00 71.81 85 ASN A O 1
ATOM 677 N N . TRP A 1 86 ? 16.028 -3.630 -32.832 1.00 61.56 86 TRP A N 1
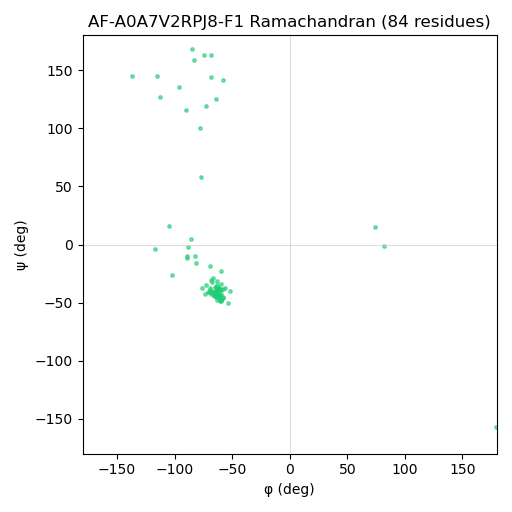ATOM 678 C CA . TRP A 1 86 ? 16.283 -2.430 -32.026 1.00 61.56 86 TRP A CA 1
ATOM 679 C C . TRP A 1 86 ? 17.676 -1.843 -32.251 1.00 61.56 86 TRP A C 1
ATOM 681 O O . TRP A 1 86 ? 18.639 -2.623 -32.417 1.00 61.56 86 TRP A O 1
#

Sequence (86 aa):
MDVQSAKLEIINLVLETDDLHLLLKAKNLLVTSFAKNKDEEIVGSHPDGRPMTRKELWESIKQSEKAIEKGDVISQEELVRISENW

Secondary structure (DSSP, 8-state):
--HHHHHHHHHHHHHH---HHHHHHHHHHHHHHHHHHHHT-EEEE-TTS-EEEHHHHHHHHHHHHHHHHHT----HHHHHHHHTT-

Foldseek 3Di:
DDPVVVVVVVVVVLVPDPDPVVNVVVVVVVCVVVCVVQQQDFDAADPVRHTDGPVNVVVVVVVVVVCVVVVVDADPVNVVVVVVVD

Radius of gyration: 21.61 Å; Cα contacts (8 Å, |Δi|>4): 35; chains: 1; bounding box: 38×30×60 Å

pLDDT: mean 86.12, std 9.82, range [55.69, 95.19]

Mean predicted aligned error: 12.32 Å

Solvent-accessible surface area (backbone atoms only — not comparable to full-atom values): 5087 Å² total; per-residue (Å²): 133,56,75,67,60,56,49,54,54,54,51,52,53,57,75,73,51,84,54,63,69,59,52,51,53,52,49,51,56,56,45,53,63,56,43,63,69,43,38,74,36,75,74,51,60,44,98,87,66,47,79,27,28,43,44,56,52,54,53,49,51,57,50,49,53,53,28,56,76,70,63,68,64,79,52,72,68,57,50,52,60,54,59,75,76,106